Protein AF-A0A016T705-F1 (afdb_monomer)

pLDDT: mean 74.21, std 18.02, range [34.31, 92.44]

Foldseek 3Di:
DPDDPDDPPPPDDDDDDDPDPPVVVVVVLVVCLVVLDCVHPNSVCCCPPVVVDHDDDDDDDPDDDPPPPPVVVVVVD

Radius of gyration: 17.63 Å; 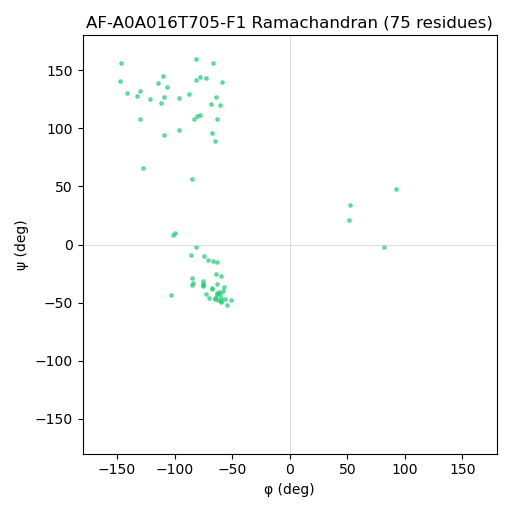Cα contacts (8 Å, |Δi|>4): 40; chains: 1; bounding box: 27×28×63 Å

Solvent-accessible surface area (backbone atoms only — not comparable to full-atom values): 5269 Å² total; per-residue (Å²): 135,83,81,73,88,78,82,75,82,73,83,80,83,83,88,79,89,72,96,62,60,66,70,58,53,54,50,54,50,52,53,26,40,74,66,49,38,66,94,28,74,51,2,30,44,27,46,75,75,47,74,62,44,88,80,90,83,89,87,79,86,86,76,83,78,92,53,74,69,62,55,63,59,58,78,72,109

Mean predicted aligned error: 11.35 Å

Structure (mmCIF, N/CA/C/O backbone):
data_AF-A0A016T705-F1
#
_entry.id   AF-A0A016T705-F1
#
loop_
_atom_site.group_PDB
_atom_site.id
_atom_site.type_symbol
_atom_site.label_atom_id
_atom_site.label_alt_id
_atom_site.label_comp_id
_atom_site.label_asym_id
_atom_site.label_entity_id
_atom_site.label_seq_id
_atom_site.pdbx_PDB_ins_code
_atom_site.Cartn_x
_atom_site.Cartn_y
_atom_site.Cartn_z
_atom_site.occupancy
_atom_site.B_iso_or_equiv
_atom_site.auth_seq_id
_atom_site.auth_comp_id
_atom_site.auth_asym_id
_atom_site.auth_atom_id
_atom_site.pdbx_PDB_model_num
ATOM 1 N N . MET A 1 1 ? 14.340 -24.161 -31.375 1.00 38.19 1 MET A N 1
ATOM 2 C CA . MET A 1 1 ? 13.378 -23.052 -31.210 1.00 38.19 1 MET A CA 1
ATOM 3 C C . MET A 1 1 ? 13.057 -22.955 -29.732 1.00 38.19 1 MET A C 1
ATOM 5 O O . MET A 1 1 ? 12.277 -23.755 -29.239 1.00 38.19 1 MET A O 1
ATOM 9 N N . TYR A 1 2 ? 13.748 -22.076 -29.008 1.00 34.31 2 TYR A N 1
ATOM 10 C CA . TYR A 1 2 ? 13.405 -21.792 -27.617 1.00 34.31 2 TYR A CA 1
ATOM 11 C C . TYR A 1 2 ? 12.193 -20.865 -27.633 1.00 34.31 2 TYR A C 1
ATOM 13 O O . TYR A 1 2 ? 12.287 -19.735 -28.108 1.00 34.31 2 TYR A O 1
ATOM 21 N N . SER A 1 3 ? 11.044 -21.375 -27.198 1.00 38.06 3 SER A N 1
ATOM 22 C CA . SER A 1 3 ? 9.853 -20.563 -26.979 1.00 38.06 3 SER A CA 1
ATOM 23 C C . SER A 1 3 ? 10.175 -19.506 -25.924 1.00 38.06 3 SER A C 1
ATOM 25 O O . SER A 1 3 ? 10.587 -19.835 -24.813 1.00 38.06 3 SER A O 1
ATOM 27 N N . SER A 1 4 ? 10.045 -18.238 -26.306 1.00 38.62 4 SER A N 1
ATOM 28 C CA . SER A 1 4 ? 10.264 -17.086 -25.434 1.00 38.62 4 SER A CA 1
ATOM 29 C C . SER A 1 4 ? 9.226 -17.083 -24.300 1.00 38.62 4 SER A C 1
ATOM 31 O O . SER A 1 4 ? 8.033 -17.152 -24.604 1.00 38.62 4 SER A O 1
ATOM 33 N N . PRO A 1 5 ? 9.615 -17.009 -23.012 1.00 43.28 5 PRO A N 1
ATOM 34 C CA . PRO A 1 5 ? 8.683 -17.028 -21.893 1.00 43.28 5 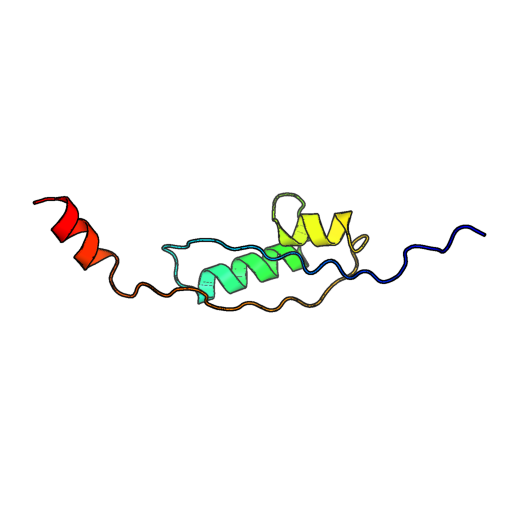PRO A CA 1
ATOM 35 C C . PRO A 1 5 ? 8.165 -15.608 -21.624 1.00 43.28 5 PRO A C 1
ATOM 37 O O . PRO A 1 5 ? 8.319 -15.070 -20.533 1.00 43.28 5 PRO A O 1
ATOM 40 N N . HIS A 1 6 ? 7.578 -14.962 -22.630 1.00 48.12 6 HIS A N 1
ATOM 41 C CA . HIS A 1 6 ? 6.725 -13.805 -22.380 1.00 48.12 6 HIS A CA 1
ATOM 42 C C . 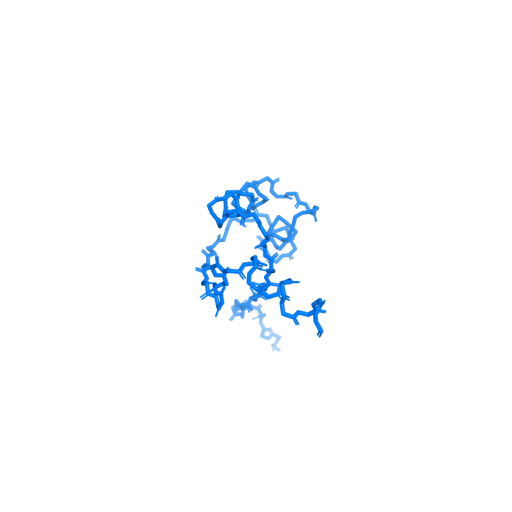HIS A 1 6 ? 5.303 -14.322 -22.137 1.00 48.12 6 HIS A C 1
ATOM 44 O O . HIS A 1 6 ? 4.786 -15.088 -22.945 1.00 48.12 6 HIS A O 1
ATOM 50 N N . SER A 1 7 ? 4.686 -13.880 -21.037 1.00 44.44 7 SER A N 1
ATOM 51 C CA . SER A 1 7 ? 3.275 -14.098 -20.664 1.00 44.44 7 SER A CA 1
ATOM 52 C C . SER A 1 7 ? 2.934 -15.307 -19.791 1.00 44.44 7 SER A C 1
ATOM 54 O O . SER A 1 7 ? 1.923 -15.969 -20.005 1.00 44.44 7 SER A O 1
ATOM 56 N N . LEU A 1 8 ? 3.682 -15.513 -18.709 1.00 41.25 8 LEU A N 1
ATOM 57 C CA . LEU A 1 8 ? 3.050 -15.953 -17.463 1.00 41.25 8 LEU A CA 1
ATOM 58 C C . LEU A 1 8 ? 3.119 -14.770 -16.497 1.00 41.25 8 LEU A C 1
ATOM 60 O O . LEU A 1 8 ? 4.143 -14.544 -15.860 1.00 41.25 8 LEU A O 1
ATOM 64 N N . HIS A 1 9 ? 2.055 -13.966 -16.453 1.00 52.12 9 HIS A N 1
ATOM 65 C CA . HIS A 1 9 ? 1.841 -13.002 -15.375 1.00 52.12 9 HIS A CA 1
ATOM 66 C C . HIS A 1 9 ? 1.643 -13.855 -14.116 1.00 52.12 9 HIS A C 1
ATOM 68 O O . HIS A 1 9 ? 0.547 -14.351 -13.866 1.00 52.12 9 HIS A O 1
ATOM 74 N N . LEU A 1 10 ? 2.732 -14.181 -13.415 1.00 49.06 10 LEU A N 1
ATOM 75 C CA . LEU A 1 10 ? 2.653 -14.918 -12.164 1.00 49.06 10 LEU A CA 1
ATOM 76 C C . LEU A 1 10 ? 1.876 -14.015 -11.206 1.00 49.06 10 LEU A C 1
ATOM 78 O O . LEU A 1 10 ? 2.379 -12.965 -10.815 1.00 49.06 10 LEU A O 1
ATOM 82 N N . ILE A 1 11 ? 0.631 -14.384 -10.906 1.00 54.16 11 ILE A N 1
ATOM 83 C CA . ILE A 1 11 ? -0.177 -13.687 -9.908 1.00 54.16 11 ILE A CA 1
ATOM 84 C C . ILE A 1 11 ? 0.500 -13.963 -8.565 1.00 54.16 11 ILE A C 1
ATOM 86 O O . ILE A 1 11 ? 0.338 -15.031 -7.975 1.00 54.16 11 ILE A O 1
ATOM 90 N N . GLU A 1 12 ? 1.343 -13.031 -8.134 1.00 66.94 12 GLU A N 1
ATOM 91 C CA . GLU A 1 12 ? 1.980 -13.070 -6.826 1.00 66.94 12 GLU A CA 1
ATOM 92 C C . GLU A 1 12 ? 0.966 -12.543 -5.809 1.00 66.94 12 GLU A C 1
ATOM 94 O O . GLU A 1 12 ? 0.592 -11.372 -5.841 1.00 66.94 12 GLU A O 1
ATOM 99 N N . TYR A 1 13 ? 0.471 -13.426 -4.942 1.00 67.12 13 TYR A N 1
ATOM 100 C CA . TYR A 1 13 ? -0.465 -13.053 -3.888 1.00 67.12 13 TYR A CA 1
ATOM 101 C C . TYR A 1 13 ? 0.306 -12.824 -2.583 1.00 67.12 13 TYR A C 1
ATOM 103 O O . TYR A 1 13 ? 1.065 -13.684 -2.133 1.00 67.12 13 TYR A O 1
ATOM 111 N N . THR 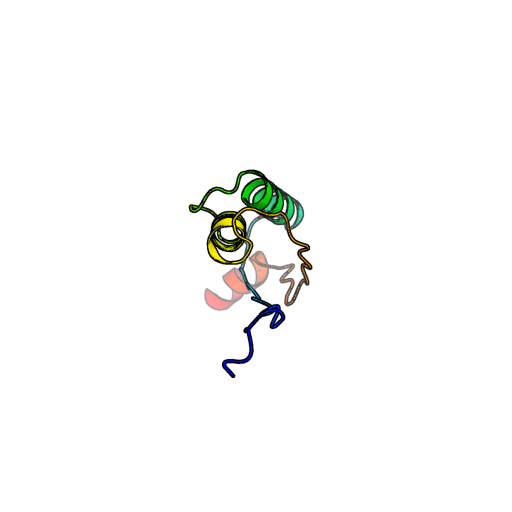A 1 14 ? 0.116 -11.658 -1.967 1.00 72.12 14 THR A N 1
ATOM 112 C CA . THR A 1 14 ? 0.647 -11.345 -0.636 1.00 72.12 14 THR A CA 1
ATOM 113 C C . THR A 1 14 ? -0.50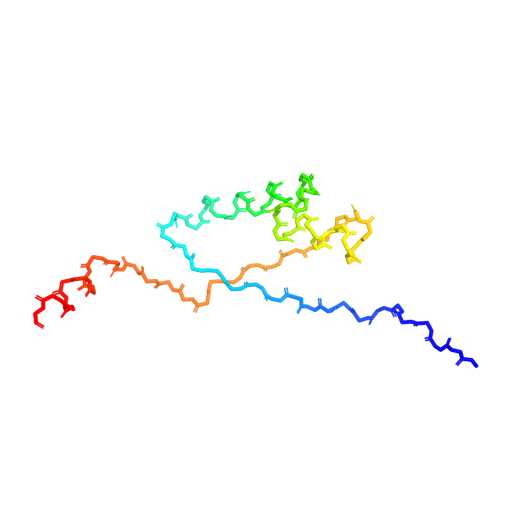6 -11.288 0.360 1.00 72.12 14 THR A C 1
ATOM 115 O O . THR A 1 14 ? -1.503 -10.601 0.145 1.00 72.12 14 THR A O 1
ATOM 118 N N . VAL A 1 15 ? -0.387 -12.037 1.458 1.00 77.94 15 VAL A N 1
ATOM 119 C CA . VAL A 1 15 ? -1.328 -11.976 2.584 1.00 77.94 15 VAL A CA 1
ATOM 120 C C . VAL A 1 15 ? -0.589 -11.375 3.762 1.00 77.94 15 VAL A C 1
ATOM 122 O O . VAL A 1 15 ? 0.445 -11.893 4.180 1.00 77.94 15 VAL A O 1
ATOM 125 N N . GLU A 1 16 ? -1.111 -10.273 4.285 1.00 79.38 16 GLU A N 1
ATOM 126 C CA . GLU A 1 16 ? -0.522 -9.574 5.418 1.00 79.38 16 GLU A CA 1
ATOM 127 C C . GLU A 1 16 ? -1.589 -9.316 6.479 1.00 79.38 16 GLU A C 1
ATOM 129 O O . GLU A 1 16 ? -2.672 -8.807 6.185 1.00 79.38 16 GLU A O 1
ATOM 134 N N . GLU A 1 17 ? -1.261 -9.630 7.728 1.00 79.94 17 GLU A N 1
ATOM 135 C CA . GLU A 1 17 ? -2.072 -9.239 8.875 1.00 79.94 17 GLU A CA 1
ATOM 136 C C . GLU A 1 17 ? -1.758 -7.793 9.259 1.00 79.94 17 GLU A C 1
ATOM 138 O O . GLU A 1 17 ? -0.609 -7.338 9.227 1.00 79.94 17 GLU A O 1
ATOM 143 N N . THR A 1 18 ? -2.782 -7.036 9.648 1.00 75.19 18 THR A N 1
ATOM 144 C CA . THR A 1 18 ? -2.583 -5.665 10.102 1.00 75.19 18 THR A CA 1
ATOM 145 C C . THR A 1 18 ? -3.485 -5.316 11.273 1.00 75.19 18 THR A C 1
ATOM 147 O O . THR A 1 18 ? -4.695 -5.502 11.231 1.00 75.19 18 THR A O 1
ATOM 150 N N . ALA A 1 19 ? -2.878 -4.759 12.322 1.00 77.38 19 ALA A N 1
ATOM 151 C CA . ALA A 1 19 ? -3.601 -4.102 13.408 1.00 77.38 19 ALA A CA 1
ATOM 152 C C . ALA A 1 19 ? -3.905 -2.623 13.091 1.00 77.38 19 ALA A C 1
ATOM 154 O O . ALA A 1 19 ? -4.610 -1.958 13.848 1.00 77.38 19 ALA A O 1
ATOM 155 N N . ARG A 1 20 ? -3.333 -2.079 12.003 1.00 78.88 20 ARG A N 1
ATOM 156 C CA . ARG A 1 20 ? -3.608 -0.710 11.546 1.00 78.88 20 ARG A CA 1
ATOM 157 C C . ARG A 1 20 ? -4.904 -0.697 10.746 1.00 78.88 20 ARG A C 1
ATOM 159 O O . ARG A 1 20 ? -5.329 -1.719 10.218 1.00 78.88 20 ARG A O 1
ATOM 166 N N . SER A 1 21 ? -5.520 0.475 10.614 1.00 84.25 21 SER A N 1
ATOM 167 C CA . SER A 1 21 ? -6.679 0.599 9.735 1.00 84.25 21 SER A CA 1
ATOM 168 C C . SER A 1 21 ? -6.305 0.208 8.302 1.00 84.25 21 SER A C 1
ATOM 170 O O . SER A 1 21 ? -5.234 0.557 7.791 1.00 84.25 21 SER A O 1
ATOM 172 N N . LEU A 1 22 ? -7.217 -0.498 7.635 1.00 82.62 22 LEU A N 1
ATOM 173 C CA . LEU A 1 22 ? -7.005 -0.979 6.273 1.00 82.62 22 LEU A CA 1
ATOM 174 C C . LEU A 1 22 ? -6.679 0.169 5.301 1.00 82.62 22 LEU A C 1
ATOM 176 O O . LEU A 1 22 ? -5.824 0.025 4.432 1.00 82.62 22 LEU A O 1
ATOM 180 N N . CYS A 1 23 ? -7.298 1.341 5.488 1.00 84.25 23 CYS A N 1
ATOM 181 C CA . CYS A 1 23 ? -7.052 2.508 4.642 1.00 84.25 23 CYS A CA 1
ATOM 182 C C . CYS A 1 23 ? -5.606 3.023 4.727 1.00 84.25 23 CYS A C 1
ATOM 184 O O . CYS A 1 23 ? -5.070 3.486 3.720 1.00 84.25 23 CYS A O 1
ATOM 186 N N . ILE A 1 24 ? -4.960 2.920 5.895 1.00 87.12 24 ILE A N 1
ATOM 187 C CA . ILE A 1 24 ? -3.550 3.287 6.059 1.00 87.12 24 ILE A CA 1
ATOM 188 C C . ILE A 1 24 ? -2.673 2.269 5.331 1.00 87.12 24 ILE A C 1
ATOM 190 O O . ILE A 1 24 ? -1.815 2.669 4.549 1.00 87.12 24 ILE A O 1
ATOM 194 N N . ARG A 1 25 ? -2.930 0.964 5.501 1.00 87.06 25 ARG A N 1
ATOM 195 C CA . ARG A 1 25 ? -2.153 -0.079 4.809 1.00 87.06 25 ARG A CA 1
ATOM 196 C C . ARG A 1 25 ? -2.237 0.018 3.295 1.00 87.06 25 ARG A C 1
ATOM 198 O O . ARG A 1 25 ? -1.208 -0.102 2.639 1.00 87.06 25 ARG A O 1
ATOM 205 N N . ILE A 1 26 ? -3.425 0.273 2.7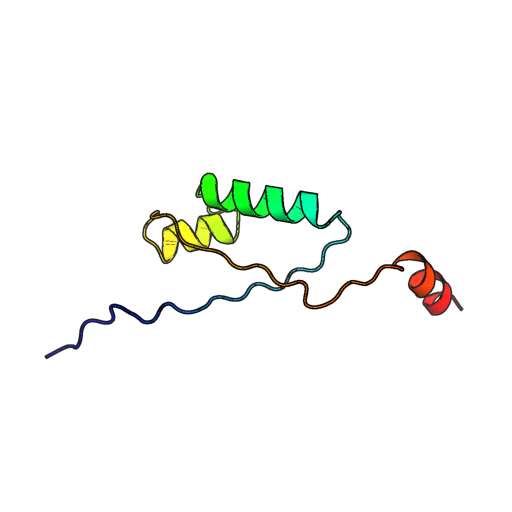46 1.00 87.12 26 ILE A N 1
ATOM 206 C CA . ILE A 1 26 ? -3.600 0.452 1.299 1.00 87.12 26 ILE A CA 1
ATOM 207 C C . ILE A 1 26 ? -2.742 1.622 0.803 1.00 87.12 26 ILE A C 1
ATOM 209 O O . ILE A 1 26 ? -2.025 1.469 -0.184 1.00 87.12 26 ILE A O 1
ATOM 213 N N . LYS A 1 27 ? -2.753 2.767 1.503 1.00 90.50 27 LYS A N 1
ATOM 214 C CA . LYS A 1 27 ? -1.908 3.917 1.140 1.00 90.50 27 LYS A CA 1
ATOM 215 C C . LYS A 1 27 ? -0.423 3.568 1.174 1.00 90.50 27 LYS A C 1
ATOM 217 O O . LYS A 1 27 ? 0.259 3.800 0.184 1.00 90.50 27 LYS A O 1
ATOM 222 N N . GLU A 1 28 ? 0.050 2.948 2.254 1.00 89.69 28 GLU A N 1
ATOM 223 C CA . GLU A 1 28 ? 1.453 2.533 2.389 1.00 89.69 28 GLU A CA 1
ATOM 224 C C . GLU A 1 28 ? 1.881 1.581 1.258 1.00 89.69 28 GLU A C 1
ATOM 226 O O . GLU A 1 28 ? 2.982 1.705 0.721 1.00 89.69 28 GLU A O 1
ATOM 231 N N . HIS A 1 29 ? 1.008 0.647 0.863 1.00 88.88 29 HIS A N 1
ATOM 232 C CA . HIS A 1 29 ? 1.270 -0.269 -0.249 1.00 88.88 29 HIS A CA 1
ATOM 233 C C . HIS A 1 29 ? 1.389 0.478 -1.584 1.00 88.88 29 HIS A C 1
ATOM 235 O O . HIS A 1 29 ? 2.346 0.262 -2.333 1.00 88.88 29 HIS A O 1
ATOM 241 N N . LEU A 1 30 ? 0.455 1.391 -1.870 1.00 89.75 30 LEU A N 1
ATOM 242 C CA . LEU A 1 30 ? 0.478 2.197 -3.092 1.00 89.75 30 LEU A CA 1
ATOM 243 C C . LEU A 1 30 ? 1.709 3.111 -3.148 1.00 89.75 30 LEU A C 1
ATOM 245 O O . LEU A 1 30 ? 2.376 3.167 -4.179 1.00 89.75 30 LEU A O 1
ATOM 249 N N . GLU A 1 31 ? 2.068 3.764 -2.042 1.00 92.44 31 GLU A N 1
ATOM 250 C CA . GLU A 1 31 ? 3.295 4.564 -1.948 1.00 92.44 31 GLU A CA 1
ATOM 251 C C . GLU A 1 31 ? 4.551 3.705 -2.156 1.00 92.44 31 GLU A C 1
ATOM 253 O O . GLU A 1 31 ? 5.464 4.094 -2.892 1.00 92.44 31 GLU A O 1
ATOM 258 N N . GLY A 1 32 ? 4.583 2.497 -1.583 1.00 89.12 32 GLY A N 1
ATOM 259 C CA . GLY A 1 32 ? 5.645 1.518 -1.814 1.00 89.12 32 GLY A CA 1
ATOM 260 C C . GLY A 1 32 ? 5.813 1.179 -3.297 1.00 89.12 32 GLY A C 1
ATOM 261 O O . GLY A 1 32 ? 6.927 1.257 -3.824 1.00 89.12 32 GLY A O 1
ATOM 262 N N . LYS A 1 33 ? 4.704 0.913 -3.999 1.00 90.56 33 LYS A N 1
ATOM 263 C CA . LYS A 1 33 ? 4.693 0.636 -5.445 1.00 90.56 33 LYS A CA 1
ATOM 264 C C . LYS A 1 33 ? 5.197 1.825 -6.271 1.00 90.56 33 LYS A C 1
ATOM 266 O O . LYS A 1 33 ? 6.058 1.659 -7.140 1.00 90.56 33 LYS A O 1
ATOM 271 N N . LEU A 1 34 ? 4.694 3.028 -5.981 1.00 90.62 34 LEU A N 1
ATOM 272 C CA . LEU A 1 34 ? 5.061 4.258 -6.691 1.00 90.62 34 LEU A CA 1
ATOM 273 C C . LEU A 1 34 ? 6.544 4.595 -6.520 1.00 90.62 34 LEU A C 1
ATOM 275 O O . LEU A 1 34 ? 7.209 4.960 -7.489 1.00 90.62 34 LEU A O 1
ATOM 279 N N . SER A 1 35 ? 7.069 4.421 -5.306 1.00 88.81 35 SER A N 1
ATOM 280 C CA . SER A 1 35 ? 8.459 4.747 -4.978 1.00 88.81 35 SER A CA 1
ATOM 281 C C . SER A 1 35 ? 9.496 3.800 -5.594 1.00 88.81 35 SER A C 1
ATOM 283 O O . SER A 1 35 ? 10.684 4.115 -5.554 1.00 88.81 35 SER A O 1
ATOM 285 N N . SER A 1 36 ? 9.086 2.635 -6.120 1.00 85.94 36 SER A N 1
ATOM 286 C CA . SER A 1 36 ? 9.981 1.547 -6.563 1.00 85.94 36 SER A CA 1
ATOM 287 C C . SER A 1 36 ? 11.014 1.122 -5.512 1.00 85.94 36 SER A C 1
ATOM 289 O O . SER A 1 36 ? 12.046 0.537 -5.842 1.00 85.94 36 SER A O 1
ATOM 291 N N . ARG A 1 37 ? 10.776 1.414 -4.228 1.00 88.94 37 ARG A N 1
ATOM 292 C CA . ARG A 1 37 ? 11.717 1.057 -3.168 1.00 88.94 37 ARG A CA 1
ATOM 293 C C . ARG A 1 37 ? 11.746 -0.454 -3.006 1.00 88.94 37 ARG A C 1
ATOM 295 O O . ARG A 1 37 ? 10.740 -1.057 -2.633 1.00 88.94 37 ARG A O 1
ATOM 302 N N . SER A 1 38 ? 12.924 -1.042 -3.189 1.00 88.19 38 SER A N 1
ATOM 303 C CA . SER A 1 38 ? 13.170 -2.471 -2.959 1.00 88.19 38 SER A CA 1
ATOM 304 C C . SER A 1 38 ? 12.976 -2.897 -1.500 1.00 88.19 38 SER A C 1
ATOM 306 O O . SER A 1 38 ? 12.844 -4.083 -1.225 1.00 88.19 38 SER A O 1
ATOM 308 N N . SER A 1 39 ? 12.917 -1.942 -0.565 1.00 89.12 39 SER A N 1
ATOM 309 C CA . SER A 1 39 ? 12.556 -2.195 0.832 1.00 89.12 39 SER A CA 1
ATOM 310 C C . SER A 1 39 ? 11.059 -2.452 1.041 1.00 89.12 39 SER A C 1
ATOM 312 O O . SER A 1 39 ? 10.660 -2.797 2.148 1.00 89.12 39 SER A O 1
ATOM 314 N N . THR A 1 40 ? 10.221 -2.238 0.021 1.00 89.00 40 THR A N 1
ATOM 315 C CA . THR A 1 40 ? 8.786 -2.552 0.059 1.00 89.00 40 THR A CA 1
ATOM 316 C C . THR A 1 40 ? 8.485 -3.737 -0.859 1.00 89.00 40 THR A C 1
ATOM 318 O O . THR A 1 40 ? 9.105 -3.823 -1.923 1.00 89.00 40 THR A O 1
ATOM 321 N N . PRO A 1 41 ? 7.526 -4.616 -0.510 1.00 88.38 41 PRO A N 1
ATOM 322 C CA . PRO A 1 41 ? 7.179 -5.763 -1.349 1.00 88.38 41 PRO A CA 1
ATOM 323 C C . PRO A 1 41 ? 6.824 -5.362 -2.788 1.00 88.38 41 PRO A C 1
ATOM 325 O O . PRO A 1 41 ? 7.457 -5.834 -3.730 1.00 88.38 41 PRO A O 1
ATOM 328 N N . LEU A 1 42 ? 5.904 -4.404 -2.968 1.00 89.19 42 LEU A N 1
ATOM 329 C CA . LEU A 1 42 ? 5.488 -3.969 -4.305 1.00 89.19 42 LEU A CA 1
ATOM 330 C C . LEU A 1 42 ? 6.586 -3.234 -5.079 1.00 89.19 42 LEU A C 1
ATOM 332 O O . LEU A 1 42 ? 6.704 -3.427 -6.286 1.00 89.19 42 LEU A O 1
ATOM 336 N N . GLY A 1 43 ? 7.413 -2.415 -4.424 1.00 91.06 43 GLY A N 1
ATOM 337 C CA . GLY A 1 43 ? 8.531 -1.749 -5.097 1.00 91.06 43 GLY A CA 1
ATOM 338 C C . GLY A 1 43 ? 9.616 -2.735 -5.550 1.00 91.06 43 GLY A C 1
ATOM 339 O O . GLY A 1 43 ? 10.150 -2.614 -6.657 1.00 91.06 43 GLY A O 1
ATOM 340 N N . ALA A 1 44 ? 9.904 -3.756 -4.738 1.00 90.56 44 ALA A N 1
ATOM 341 C CA . ALA A 1 44 ? 10.803 -4.847 -5.107 1.00 90.56 44 ALA A CA 1
ATOM 342 C C . ALA A 1 44 ? 10.243 -5.678 -6.269 1.00 90.56 44 ALA A C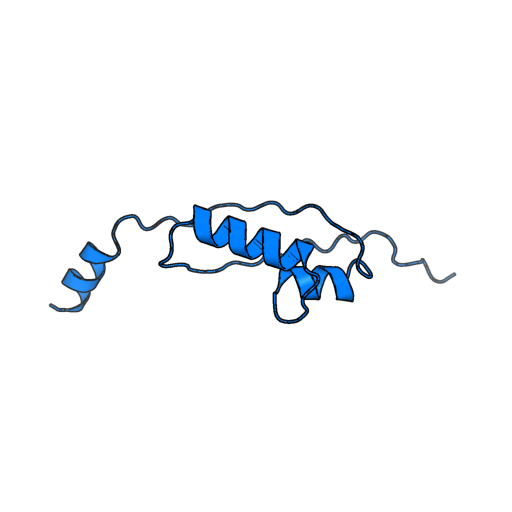 1
ATOM 344 O O . ALA A 1 44 ? 10.971 -5.940 -7.228 1.00 90.56 44 ALA A O 1
ATOM 345 N N . HIS A 1 45 ? 8.957 -6.037 -6.214 1.00 90.56 45 HIS A N 1
ATOM 346 C CA . HIS A 1 45 ? 8.259 -6.763 -7.275 1.00 90.56 45 HIS A CA 1
ATOM 347 C C . HIS A 1 45 ? 8.282 -5.976 -8.592 1.00 90.56 45 HIS A C 1
ATOM 349 O O . HIS A 1 45 ? 8.733 -6.489 -9.616 1.00 90.56 45 HIS A O 1
ATOM 355 N N . ARG A 1 46 ? 7.939 -4.681 -8.546 1.00 90.06 46 ARG A N 1
ATOM 356 C CA . ARG A 1 46 ? 8.018 -3.766 -9.694 1.00 90.06 46 ARG A CA 1
ATOM 357 C C . ARG A 1 46 ? 9.386 -3.813 -10.367 1.00 90.06 46 ARG A C 1
ATOM 359 O O . ARG A 1 46 ? 9.491 -3.909 -11.585 1.00 90.06 46 ARG A O 1
ATOM 366 N N . THR A 1 47 ? 10.443 -3.744 -9.563 1.00 91.19 47 THR A N 1
ATOM 367 C CA . THR A 1 47 ? 11.822 -3.669 -10.055 1.00 91.19 47 THR A CA 1
ATOM 368 C C . THR A 1 47 ? 12.287 -5.005 -10.634 1.00 91.19 47 THR A C 1
ATOM 370 O O . THR A 1 47 ? 12.923 -5.025 -11.683 1.00 91.19 47 THR A O 1
ATOM 373 N N . ARG A 1 48 ? 11.967 -6.121 -9.968 1.00 90.38 48 ARG A N 1
ATOM 374 C CA . ARG A 1 48 ? 12.476 -7.461 -10.305 1.00 90.38 48 ARG A CA 1
ATOM 375 C C . ARG A 1 48 ? 11.671 -8.173 -11.387 1.00 90.38 48 ARG A C 1
ATOM 377 O O . ARG A 1 48 ? 12.252 -8.924 -12.159 1.00 90.38 48 ARG A O 1
ATOM 384 N N . VAL A 1 49 ? 10.357 -7.970 -11.407 1.00 89.50 49 VAL A N 1
ATOM 385 C CA . VAL A 1 49 ? 9.420 -8.697 -12.278 1.00 89.50 49 VAL A CA 1
ATOM 386 C C . VAL A 1 49 ? 8.989 -7.828 -13.453 1.00 89.50 49 VAL A C 1
ATOM 388 O O . VAL A 1 49 ? 9.003 -8.281 -14.595 1.00 89.50 49 VAL A O 1
ATOM 391 N N . HIS A 1 50 ? 8.689 -6.552 -13.197 1.00 89.38 50 HIS A N 1
ATOM 392 C CA . HIS A 1 50 ? 8.207 -5.619 -14.220 1.00 89.38 50 HIS A CA 1
ATOM 393 C C . HIS A 1 50 ? 9.293 -4.688 -14.778 1.00 89.38 50 HIS A C 1
ATOM 395 O O . HIS A 1 50 ? 8.977 -3.755 -15.510 1.00 89.38 50 HIS A O 1
ATOM 401 N N . ASN A 1 51 ? 10.576 -4.911 -14.461 1.00 90.12 51 ASN A N 1
ATOM 402 C CA . ASN A 1 51 ? 11.693 -4.062 -14.905 1.00 90.12 51 ASN A CA 1
ATOM 403 C C . ASN A 1 51 ? 11.479 -2.563 -14.603 1.00 90.12 51 ASN A C 1
ATOM 405 O O . ASN A 1 51 ? 11.859 -1.691 -15.381 1.00 90.12 51 ASN A O 1
ATOM 409 N N . GLY A 1 52 ? 10.819 -2.255 -13.485 1.00 90.38 52 GLY A N 1
ATOM 410 C CA . GLY A 1 52 ? 10.493 -0.889 -13.074 1.00 90.38 52 GLY A CA 1
ATOM 411 C C . GLY A 1 52 ? 9.246 -0.289 -13.736 1.00 90.38 52 GLY A C 1
ATOM 412 O O . GLY A 1 52 ? 8.860 0.828 -13.379 1.00 90.38 52 GLY A O 1
ATOM 413 N N . VAL A 1 53 ? 8.582 -1.002 -14.647 1.00 90.44 53 VAL A N 1
ATOM 414 C CA . VAL A 1 53 ? 7.300 -0.588 -15.238 1.00 90.44 53 VAL A CA 1
ATOM 415 C C . VAL A 1 53 ? 6.182 -0.750 -14.206 1.00 90.44 53 VAL A C 1
ATOM 417 O O . VAL A 1 53 ? 6.231 -1.652 -13.373 1.00 90.44 53 VAL A O 1
ATOM 420 N N . ASP A 1 54 ? 5.213 0.166 -14.208 1.00 89.50 54 ASP A N 1
ATOM 421 C CA . ASP A 1 54 ? 4.052 0.064 -13.319 1.00 89.50 54 ASP A CA 1
ATOM 422 C C . ASP A 1 54 ? 3.169 -1.142 -13.684 1.00 89.50 54 ASP A C 1
ATOM 424 O O . ASP A 1 54 ? 3.190 -1.631 -14.814 1.00 89.50 54 ASP A O 1
ATOM 428 N N . PHE A 1 55 ? 2.405 -1.629 -12.711 1.00 88.38 55 PHE A N 1
ATOM 429 C CA . PHE A 1 55 ? 1.558 -2.811 -12.844 1.00 88.38 55 PHE A CA 1
ATOM 430 C C . PHE A 1 55 ? 0.285 -2.665 -12.012 1.00 88.38 55 PHE A C 1
ATOM 432 O O . PHE A 1 55 ? 0.233 -1.901 -11.043 1.00 88.38 55 PHE A O 1
ATOM 439 N N . GLU A 1 56 ? -0.760 -3.388 -12.397 1.00 89.25 56 GLU A N 1
ATOM 440 C CA . GLU A 1 56 ? -2.035 -3.383 -11.686 1.00 89.25 56 GLU A CA 1
ATOM 441 C C . GLU A 1 56 ? -1.965 -4.253 -10.426 1.00 89.25 56 GLU A C 1
ATOM 443 O O . GLU A 1 56 ? -1.271 -5.266 -10.393 1.00 89.25 56 GLU A O 1
ATOM 448 N N . VAL A 1 57 ? -2.657 -3.828 -9.367 1.00 85.81 57 VAL A N 1
ATOM 449 C CA . VAL A 1 57 ? -2.717 -4.546 -8.090 1.00 85.81 57 VAL A CA 1
ATOM 450 C C . VAL A 1 57 ? -4.169 -4.624 -7.661 1.00 85.81 57 VAL A C 1
ATOM 452 O O . VAL A 1 57 ? -4.834 -3.594 -7.558 1.00 85.81 57 VAL A O 1
ATOM 455 N N . GLU A 1 58 ? -4.622 -5.834 -7.359 1.00 86.88 58 GLU A N 1
ATOM 456 C CA . GLU A 1 58 ? -5.918 -6.094 -6.745 1.00 86.88 58 GLU A CA 1
ATOM 457 C C . GLU A 1 58 ? -5.713 -6.490 -5.279 1.00 86.88 58 GLU A C 1
ATOM 459 O O . GLU A 1 58 ? -4.827 -7.282 -4.952 1.00 86.88 58 GLU A O 1
ATOM 464 N N . THR A 1 59 ? -6.518 -5.925 -4.381 1.00 80.88 59 THR A N 1
ATOM 465 C CA . THR A 1 59 ? -6.492 -6.245 -2.951 1.00 80.88 59 THR A CA 1
ATOM 466 C C . THR A 1 59 ? -7.848 -6.762 -2.504 1.00 80.88 59 THR A C 1
ATOM 468 O O . THR A 1 59 ? -8.863 -6.081 -2.641 1.00 80.88 59 THR A O 1
ATOM 471 N N . ALA A 1 60 ? -7.850 -7.948 -1.899 1.00 84.44 60 ALA A N 1
ATOM 472 C CA . ALA A 1 60 ? -9.028 -8.556 -1.297 1.00 84.44 60 ALA A CA 1
ATOM 473 C C . ALA A 1 60 ? -8.853 -8.671 0.223 1.00 84.44 60 ALA A C 1
ATOM 475 O O . ALA A 1 60 ? -7.782 -9.026 0.716 1.00 84.44 60 ALA A O 1
ATOM 476 N N . ILE A 1 61 ? -9.918 -8.392 0.975 1.00 82.94 61 ILE A N 1
ATOM 477 C CA . ILE A 1 61 ? -9.956 -8.659 2.416 1.00 82.94 61 ILE A CA 1
ATOM 478 C C . ILE A 1 61 ? -10.326 -10.131 2.592 1.00 82.94 61 ILE A C 1
ATOM 480 O O . ILE A 1 61 ? -11.466 -10.514 2.347 1.00 82.94 61 ILE A O 1
ATOM 484 N N . ILE A 1 62 ? -9.356 -10.948 2.999 1.00 81.25 62 ILE A N 1
ATOM 485 C CA . ILE A 1 62 ? -9.554 -12.397 3.168 1.00 81.25 62 ILE A CA 1
ATOM 486 C C . ILE A 1 62 ? -10.161 -12.714 4.544 1.00 81.25 62 ILE A C 1
ATOM 488 O O . ILE A 1 62 ? -10.966 -13.632 4.673 1.00 81.25 62 ILE A O 1
ATOM 492 N N . ALA A 1 63 ? -9.821 -11.925 5.566 1.00 74.50 63 ALA A N 1
ATOM 493 C CA . ALA A 1 63 ? -10.405 -11.997 6.900 1.00 74.50 63 ALA A CA 1
ATOM 494 C C . ALA A 1 63 ? -10.437 -10.596 7.528 1.00 74.50 63 ALA A C 1
ATOM 496 O O . ALA A 1 63 ? -9.503 -9.812 7.359 1.00 74.50 63 ALA A O 1
ATOM 497 N N . PHE A 1 64 ? -11.513 -10.274 8.247 1.00 73.94 64 PHE A N 1
ATOM 498 C CA . PHE A 1 64 ? -11.644 -9.031 9.004 1.00 73.94 64 PHE A CA 1
ATOM 499 C C . PHE A 1 64 ? -12.089 -9.361 10.421 1.00 73.94 64 PHE A C 1
ATOM 501 O O . PHE A 1 64 ? -13.229 -9.759 10.650 1.00 73.94 64 PHE A O 1
ATOM 508 N N . GLU A 1 65 ? -11.179 -9.207 11.374 1.00 70.44 65 GLU A N 1
ATOM 509 C CA . GLU A 1 65 ? -11.480 -9.402 12.785 1.00 70.44 65 GLU A CA 1
ATOM 510 C C . GLU A 1 65 ? -11.793 -8.039 13.410 1.00 70.44 65 GLU A C 1
ATOM 512 O O . GLU A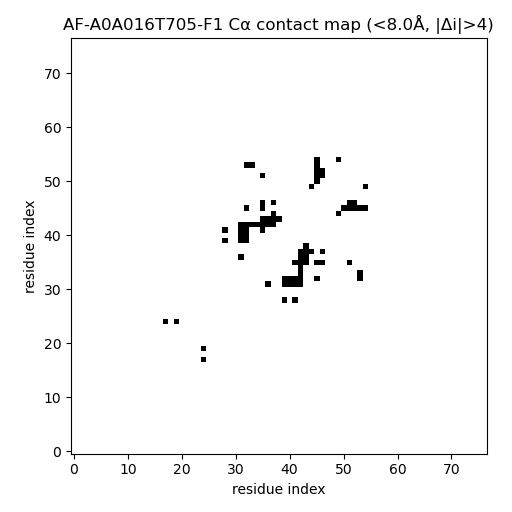 1 65 ? -10.896 -7.274 13.760 1.00 70.44 65 GLU A O 1
ATOM 517 N N . SER A 1 66 ? -13.082 -7.715 13.545 1.00 62.62 66 SER A N 1
ATOM 518 C CA . SER A 1 66 ? -13.541 -6.462 14.165 1.00 62.62 66 SER A CA 1
ATOM 519 C C . SER A 1 66 ? -13.231 -6.371 15.664 1.00 62.62 66 SER A C 1
ATOM 521 O O . SER A 1 66 ? -13.318 -5.294 16.248 1.00 62.62 66 SER A O 1
ATOM 523 N N . GLU A 1 67 ? -12.867 -7.487 16.301 1.00 53.75 67 GLU A N 1
ATOM 524 C CA . GLU A 1 67 ? -12.801 -7.619 17.757 1.00 53.75 67 GLU A CA 1
ATOM 525 C 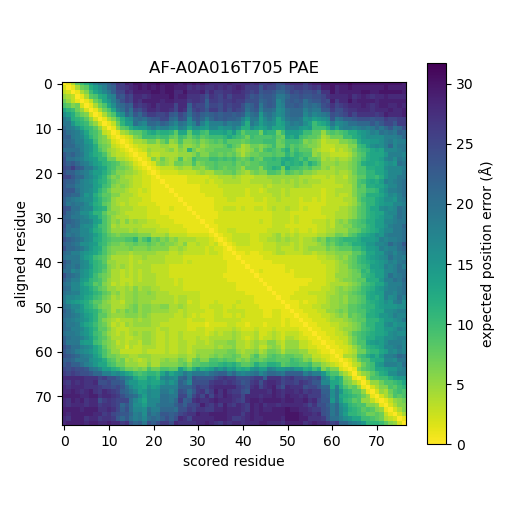C . GLU A 1 67 ? -11.442 -8.146 18.239 1.00 53.75 67 GLU A C 1
ATOM 527 O O . GLU A 1 67 ? -11.333 -9.214 18.840 1.00 53.75 67 GLU A O 1
ATOM 532 N N . ILE A 1 68 ? -10.381 -7.358 18.042 1.00 54.69 68 ILE A N 1
ATOM 533 C CA . ILE A 1 68 ? -9.071 -7.616 18.677 1.00 54.69 68 ILE A CA 1
ATOM 534 C C . ILE A 1 68 ? -9.192 -7.614 20.219 1.00 54.69 68 ILE A C 1
ATOM 536 O O . ILE A 1 68 ? -8.433 -8.293 20.911 1.00 54.69 68 ILE A O 1
ATOM 540 N N . SER A 1 69 ? -10.168 -6.885 20.779 1.00 51.06 69 SER A N 1
ATOM 541 C CA . SER A 1 69 ? -10.364 -6.789 22.232 1.00 51.06 69 SER A CA 1
ATOM 542 C C . SER A 1 69 ? -10.990 -8.040 22.860 1.00 51.06 69 SER A C 1
ATOM 544 O O . SER A 1 69 ? -10.644 -8.362 23.991 1.00 51.06 69 SER A O 1
ATOM 546 N N . ALA A 1 70 ? -11.890 -8.750 22.168 1.00 50.97 70 ALA A N 1
ATOM 547 C CA . ALA A 1 70 ? -12.634 -9.864 22.770 1.00 50.97 70 ALA A CA 1
ATOM 548 C C . ALA A 1 70 ? -11.773 -11.130 22.931 1.00 50.97 70 ALA A C 1
ATOM 550 O O . ALA A 1 70 ? -11.894 -11.846 23.924 1.00 50.97 70 ALA A O 1
ATOM 551 N N . ARG A 1 71 ? -10.845 -11.386 21.996 1.00 50.44 71 ARG A N 1
ATOM 552 C CA . ARG A 1 71 ? -10.007 -12.598 22.022 1.00 50.44 71 ARG A CA 1
ATOM 553 C C . ARG A 1 71 ? -8.903 -12.547 23.079 1.00 50.44 71 ARG A C 1
ATOM 555 O O . ARG A 1 71 ? -8.672 -13.543 23.754 1.00 50.44 71 ARG A O 1
ATOM 562 N N . LYS A 1 72 ? -8.312 -11.367 23.321 1.00 54.25 72 LYS A N 1
ATOM 563 C CA . LYS A 1 72 ? -7.359 -11.172 24.433 1.00 54.25 72 LYS A CA 1
ATOM 564 C C . LYS A 1 72 ? -7.993 -11.366 25.811 1.00 54.25 72 LYS A C 1
ATOM 566 O O . LYS A 1 72 ? -7.282 -11.690 26.753 1.00 54.25 72 LYS A O 1
ATOM 571 N N . THR A 1 73 ? -9.305 -11.167 25.938 1.00 53.81 73 THR A N 1
ATOM 572 C CA . THR A 1 73 ? -10.025 -11.457 27.182 1.00 53.81 73 THR A CA 1
ATOM 573 C C . THR A 1 73 ? -10.242 -12.958 27.374 1.00 53.81 73 THR A C 1
ATOM 575 O O . THR A 1 73 ? -10.220 -13.396 28.512 1.00 53.81 73 THR A O 1
ATOM 578 N N . LEU A 1 74 ? -10.392 -13.759 26.311 1.00 51.88 74 LEU A N 1
ATOM 579 C CA . LEU A 1 74 ? -10.662 -15.200 26.434 1.00 51.88 74 LEU A CA 1
ATOM 580 C C . LEU A 1 74 ? -9.399 -16.063 26.605 1.00 51.88 74 LEU A C 1
ATOM 582 O O . LEU A 1 74 ? -9.467 -17.093 27.259 1.00 51.88 74 LEU A O 1
ATOM 586 N N . GLU A 1 75 ? -8.248 -15.645 26.075 1.00 51.53 75 GLU A N 1
ATOM 587 C CA . GLU A 1 75 ? -6.965 -16.356 26.268 1.00 51.53 75 GLU A CA 1
ATOM 588 C C . GLU A 1 75 ? -6.287 -16.038 27.619 1.00 51.53 75 GLU A C 1
ATOM 590 O O . GLU A 1 75 ? -5.226 -16.575 27.930 1.00 51.53 75 GLU A O 1
ATOM 595 N N . GLY A 1 76 ? -6.889 -15.144 28.414 1.00 54.12 76 GLY A N 1
ATOM 596 C CA . GLY A 1 76 ? -6.447 -14.767 29.760 1.00 54.12 76 GLY A CA 1
ATOM 597 C C . GLY A 1 76 ? -7.237 -15.418 30.903 1.00 54.12 76 GLY A C 1
ATOM 598 O O . GLY A 1 76 ? -7.036 -15.013 32.050 1.00 54.12 76 GLY A O 1
ATOM 599 N N . PHE A 1 77 ? -8.126 -16.373 30.602 1.00 45.53 77 PHE A N 1
ATOM 600 C CA . PHE A 1 77 ? -8.861 -17.173 31.588 1.00 45.53 77 PHE A CA 1
ATOM 601 C C . PHE A 1 77 ? -8.464 -18.646 31.519 1.00 45.53 77 PHE A C 1
ATOM 603 O O . PHE A 1 77 ? -8.455 -19.205 30.400 1.00 45.53 77 PHE A O 1
#

Organism: NCBI:txid53326

Sequence (77 aa):
MYSSPHSLHLIEYTVEETARSLCIRIKEHLEGKLSSRSSTPLGAHRTRVHNGVDFEVETAIIAFESEISARKTLEGF

Secondary structure (DSSP, 8-state):
------------------SS-HHHHHHHHHHHHHHT-TTSHHHHHHHHTSTT---------S---S-HHHHHHHTT-